Protein AF-A0A817IG39-F1 (afdb_monomer_lite)

pLDDT: mean 84.91, std 11.78, range [56.5, 97.38]

Secondary structure (DSSP, 8-state):
--S-EEEES-HHHHHHHHGGGG-TT-TT---EEEEEEE-TTS-STTPPPSEEE-GGGSTTHHHH-EEEEPTT---EEEEEEE-GGG-EEEEEEE-

Structure (mmCIF, N/CA/C/O backbone):
data_AF-A0A817IG39-F1
#
_entry.id   AF-A0A817IG39-F1
#
loop_
_atom_site.group_PDB
_atom_site.id
_atom_site.type_symbol
_atom_site.label_atom_id
_atom_site.label_alt_id
_atom_site.label_comp_id
_atom_site.label_asym_id
_atom_site.label_entity_id
_atom_site.label_seq_id
_atom_site.pdbx_PDB_ins_code
_atom_site.Cartn_x
_atom_site.Cartn_y
_atom_site.Cartn_z
_atom_site.occupancy
_atom_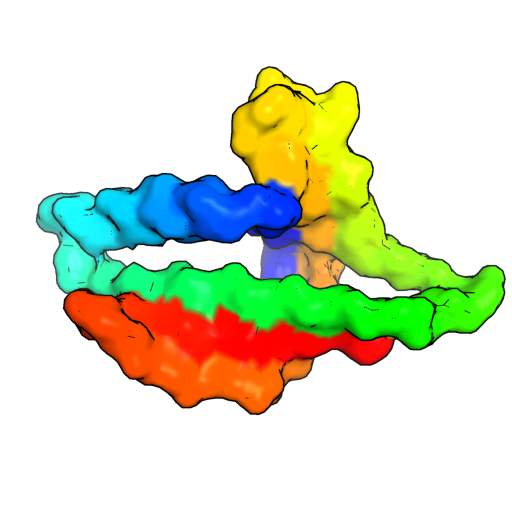site.B_iso_or_equiv
_atom_site.auth_seq_id
_atom_site.auth_comp_id
_atom_site.auth_asym_id
_atom_site.auth_atom_id
_atom_site.pdbx_PDB_model_num
ATOM 1 N N . MET A 1 1 ? 1.726 -13.053 6.397 1.00 58.16 1 MET A N 1
ATOM 2 C CA . MET A 1 1 ? 3.040 -12.386 6.581 1.00 58.16 1 MET A CA 1
ATOM 3 C C . MET A 1 1 ? 3.530 -12.611 8.004 1.00 58.16 1 MET A C 1
ATOM 5 O O . MET A 1 1 ? 2.684 -12.679 8.881 1.00 58.16 1 MET A O 1
ATOM 9 N N . LYS A 1 2 ? 4.848 -12.731 8.238 1.00 79.88 2 LYS A N 1
ATOM 10 C CA . LYS A 1 2 ? 5.447 -12.781 9.595 1.00 79.88 2 LYS A CA 1
ATOM 11 C C . LYS A 1 2 ? 5.812 -11.393 10.151 1.00 79.88 2 LYS A C 1
ATOM 13 O O . LYS A 1 2 ? 6.293 -11.296 11.273 1.00 79.88 2 LYS A O 1
ATOM 18 N N . TYR A 1 3 ? 5.589 -10.351 9.358 1.00 90.62 3 TYR A N 1
ATOM 19 C CA . TYR A 1 3 ? 5.950 -8.967 9.643 1.00 90.62 3 TYR A CA 1
ATOM 20 C C . TYR A 1 3 ? 4.714 -8.077 9.520 1.00 90.62 3 TYR A C 1
ATOM 22 O O . TYR A 1 3 ? 3.719 -8.487 8.911 1.00 90.62 3 TYR A O 1
ATOM 30 N N . PHE A 1 4 ? 4.787 -6.889 10.115 1.00 93.50 4 PHE A N 1
ATOM 31 C CA . PHE A 1 4 ? 3.832 -5.820 9.847 1.00 93.50 4 PHE A CA 1
ATOM 32 C C . PHE A 1 4 ? 3.973 -5.362 8.395 1.00 93.50 4 PHE A C 1
ATOM 34 O O . PHE A 1 4 ? 5.065 -5.424 7.829 1.00 93.50 4 PHE A O 1
ATOM 41 N N . LEU A 1 5 ? 2.872 -4.906 7.806 1.00 94.31 5 LEU A N 1
ATOM 42 C CA . LEU A 1 5 ? 2.884 -4.295 6.483 1.00 94.31 5 LEU A CA 1
ATOM 43 C C . LEU A 1 5 ? 2.711 -2.786 6.659 1.00 94.31 5 LEU A C 1
ATOM 45 O O . LEU A 1 5 ? 1.636 -2.328 7.048 1.00 94.31 5 LEU A O 1
ATOM 49 N N . SER A 1 6 ? 3.790 -2.045 6.416 1.00 94.75 6 SER A N 1
ATOM 50 C CA . SER A 1 6 ? 3.779 -0.583 6.388 1.00 94.75 6 SER A CA 1
ATOM 51 C C . SER A 1 6 ? 3.275 -0.104 5.031 1.00 94.75 6 SER A C 1
ATOM 53 O O . SER A 1 6 ? 3.645 -0.648 3.988 1.00 94.75 6 SER A O 1
ATOM 55 N N . THR A 1 7 ? 2.373 0.868 5.057 1.00 95.38 7 THR A N 1
ATOM 56 C CA . THR A 1 7 ? 1.746 1.466 3.877 1.00 95.38 7 THR A CA 1
ATOM 57 C C . THR A 1 7 ? 1.572 2.961 4.103 1.00 95.38 7 THR A C 1
ATOM 59 O O . THR A 1 7 ? 1.693 3.437 5.228 1.00 95.38 7 THR A O 1
ATOM 62 N N . SER A 1 8 ? 1.264 3.712 3.052 1.00 95.50 8 SER A N 1
ATOM 63 C CA . SER A 1 8 ? 1.074 5.158 3.133 1.00 95.50 8 SER A CA 1
ATOM 64 C C . SER A 1 8 ? -0.303 5.559 2.614 1.00 95.50 8 SER A C 1
ATOM 66 O O . SER A 1 8 ? -0.816 4.963 1.665 1.00 95.50 8 SER A O 1
ATOM 68 N N . LEU A 1 9 ? -0.889 6.598 3.215 1.00 93.94 9 LEU A N 1
ATOM 69 C CA . LEU A 1 9 ? -2.024 7.319 2.627 1.00 93.94 9 LEU A CA 1
ATOM 70 C C . LEU A 1 9 ? -1.603 8.237 1.470 1.00 93.94 9 LEU A C 1
ATOM 72 O O . LEU A 1 9 ? -2.459 8.727 0.733 1.00 93.94 9 LEU A O 1
ATOM 76 N N . ASP A 1 10 ? -0.306 8.501 1.330 1.00 93.38 10 ASP A N 1
ATOM 77 C CA . ASP A 1 10 ? 0.265 9.300 0.261 1.00 93.38 10 ASP A CA 1
ATOM 78 C C . ASP A 1 10 ? 0.719 8.405 -0.896 1.00 93.38 10 ASP A C 1
ATOM 80 O O . ASP A 1 10 ? 1.626 7.579 -0.771 1.00 93.38 10 ASP A O 1
ATOM 84 N N . ARG A 1 11 ? 0.081 8.572 -2.055 1.00 91.31 11 ARG A N 1
ATOM 85 C CA . ARG A 1 11 ? 0.391 7.781 -3.250 1.00 91.31 11 ARG A CA 1
ATOM 86 C C . ARG A 1 11 ? 1.831 8.004 -3.719 1.00 91.31 11 ARG A C 1
ATOM 88 O O . ARG A 1 11 ? 2.452 7.060 -4.204 1.00 91.31 11 ARG A O 1
ATOM 95 N N . GLU A 1 12 ? 2.359 9.215 -3.556 1.00 91.88 12 GLU A N 1
ATOM 96 C CA . GLU A 1 12 ? 3.717 9.560 -3.990 1.00 91.88 12 GLU A CA 1
ATOM 97 C C . GLU A 1 12 ? 4.776 8.768 -3.216 1.00 91.88 12 GLU A C 1
ATOM 99 O O . GLU A 1 12 ? 5.793 8.378 -3.787 1.00 91.88 12 GLU A O 1
ATOM 104 N N . MET A 1 13 ? 4.502 8.414 -1.955 1.00 92.62 13 MET A N 1
ATOM 105 C CA . MET A 1 13 ? 5.397 7.559 -1.172 1.00 92.62 13 MET A CA 1
ATOM 106 C C . MET A 1 13 ? 5.498 6.144 -1.746 1.00 92.62 13 MET A C 1
ATOM 108 O O . MET A 1 13 ? 6.574 5.552 -1.738 1.00 92.62 13 MET A O 1
ATOM 112 N N . GLY A 1 14 ? 4.409 5.614 -2.311 1.00 91.12 14 GLY A N 1
ATOM 113 C CA . GLY A 1 14 ? 4.437 4.328 -3.011 1.00 91.12 14 GLY A CA 1
ATOM 114 C C . GLY A 1 14 ? 5.395 4.339 -4.206 1.00 91.12 14 GLY A C 1
ATOM 115 O O . GLY A 1 14 ? 6.155 3.393 -4.390 1.00 91.12 14 GLY A O 1
ATOM 116 N N . PHE A 1 15 ? 5.411 5.426 -4.981 1.00 90.06 15 PHE A N 1
ATOM 117 C CA . PHE A 1 15 ? 6.347 5.590 -6.097 1.00 90.06 15 PHE A CA 1
ATOM 118 C C . PHE A 1 15 ? 7.780 5.863 -5.635 1.00 90.06 15 PHE A C 1
ATOM 120 O O . PHE A 1 15 ? 8.717 5.340 -6.234 1.00 90.06 15 PHE A O 1
ATOM 127 N N . TYR A 1 16 ? 7.958 6.623 -4.552 1.00 89.62 16 TYR A N 1
ATOM 128 C CA . TYR A 1 16 ? 9.272 6.867 -3.959 1.00 89.62 16 TYR A CA 1
ATOM 129 C C . TYR A 1 16 ? 9.982 5.553 -3.600 1.00 89.62 16 TYR A C 1
ATOM 131 O O . TYR A 1 16 ? 11.129 5.347 -3.992 1.00 89.62 16 TYR A O 1
ATOM 139 N N . TYR A 1 17 ? 9.284 4.629 -2.928 1.00 88.56 17 TYR A N 1
ATOM 140 C CA . TYR A 1 17 ? 9.846 3.318 -2.585 1.00 88.56 17 TYR A CA 1
ATOM 141 C C . TYR A 1 17 ? 9.904 2.338 -3.762 1.00 88.56 17 TYR A C 1
ATOM 143 O O . TYR A 1 17 ? 10.696 1.397 -3.728 1.00 88.56 17 TYR A O 1
ATOM 151 N N . LEU A 1 18 ? 9.118 2.557 -4.820 1.00 87.06 18 LEU A N 1
ATOM 152 C CA . LEU A 1 18 ? 9.207 1.771 -6.053 1.00 87.06 18 LEU A CA 1
ATOM 153 C C . LEU A 1 18 ? 10.533 2.017 -6.792 1.00 87.06 18 LEU A C 1
ATOM 155 O O . LEU A 1 18 ? 11.115 1.076 -7.331 1.00 87.06 18 LEU A O 1
ATOM 159 N N . GLY A 1 19 ? 11.040 3.256 -6.764 1.00 73.75 19 GLY A N 1
ATOM 160 C CA . GLY A 1 19 ? 12.286 3.665 -7.427 1.00 73.75 19 GLY A CA 1
ATOM 161 C C . GLY A 1 19 ? 13.560 2.962 -6.934 1.00 73.75 19 GLY A C 1
ATOM 162 O O . GLY A 1 19 ? 14.617 3.133 -7.530 1.00 73.75 19 GLY A O 1
ATOM 163 N N . GLY A 1 20 ? 13.483 2.149 -5.874 1.00 65.44 20 GLY A N 1
ATOM 164 C CA . GLY A 1 20 ? 14.588 1.300 -5.417 1.00 65.44 20 GLY A CA 1
ATOM 165 C C . GLY A 1 20 ? 14.806 0.025 -6.244 1.00 65.44 20 GLY A C 1
ATOM 166 O O . GLY A 1 20 ? 15.771 -0.689 -5.996 1.00 65.44 20 GLY A O 1
ATOM 167 N N . CYS A 1 21 ? 13.934 -0.284 -7.212 1.00 62.56 21 CYS A N 1
ATOM 168 C CA . CYS A 1 21 ? 14.020 -1.514 -8.014 1.00 62.56 21 CYS A CA 1
ATOM 169 C C . CYS A 1 21 ? 15.140 -1.508 -9.073 1.00 62.56 21 CYS A C 1
ATOM 171 O O . CYS A 1 21 ? 15.427 -2.559 -9.640 1.00 62.56 21 CYS A O 1
ATOM 173 N N . ASP A 1 22 ? 15.795 -0.368 -9.305 1.00 65.94 22 ASP A N 1
ATOM 174 C CA . ASP A 1 22 ? 16.966 -0.251 -10.187 1.00 65.94 22 ASP A CA 1
ATOM 175 C C . ASP A 1 22 ? 18.286 -0.636 -9.486 1.00 65.94 22 ASP A C 1
ATOM 177 O O . ASP A 1 22 ? 19.371 -0.306 -9.974 1.00 65.94 22 ASP A O 1
ATOM 181 N N . ASP A 1 23 ? 18.226 -1.316 -8.332 1.00 68.50 23 ASP A N 1
ATOM 182 C CA . ASP A 1 23 ? 19.420 -1.767 -7.618 1.00 68.50 23 ASP A CA 1
ATOM 183 C C . ASP A 1 23 ? 20.235 -2.740 -8.500 1.00 68.50 23 ASP A C 1
ATOM 185 O O . ASP A 1 23 ? 19.785 -3.859 -8.784 1.00 68.50 23 ASP A O 1
ATOM 189 N N . PRO A 1 24 ? 21.461 -2.366 -8.925 1.00 67.56 24 PRO A N 1
ATOM 190 C CA . PRO A 1 24 ? 22.296 -3.210 -9.776 1.00 67.56 24 PRO A CA 1
ATOM 191 C C . PRO A 1 24 ? 22.713 -4.526 -9.098 1.00 67.56 24 PRO A C 1
ATOM 193 O O . PRO A 1 24 ? 23.228 -5.422 -9.772 1.00 67.56 24 PRO A O 1
ATOM 196 N N . HIS A 1 25 ? 22.513 -4.658 -7.785 1.00 70.38 25 HIS A N 1
ATOM 197 C CA . HIS A 1 25 ? 22.776 -5.875 -7.027 1.00 70.38 25 HIS A CA 1
ATOM 198 C C . HIS A 1 25 ? 21.612 -6.874 -7.047 1.00 70.38 25 HIS A C 1
ATOM 200 O O . HIS A 1 25 ? 21.852 -8.061 -6.814 1.00 70.38 25 HIS A O 1
ATOM 206 N N . GLU A 1 26 ? 20.391 -6.450 -7.394 1.00 70.69 26 GLU A N 1
ATOM 207 C CA . GLU A 1 26 ? 19.210 -7.321 -7.449 1.00 70.69 26 GLU A CA 1
ATOM 208 C C . GLU A 1 26 ? 18.430 -7.208 -8.778 1.00 70.69 26 GLU A C 1
ATOM 210 O O . GLU A 1 26 ? 17.227 -6.943 -8.792 1.00 70.69 26 GLU A O 1
ATOM 215 N N . PRO A 1 27 ? 19.065 -7.511 -9.929 1.00 68.00 27 PRO A N 1
ATOM 216 C CA . PRO A 1 27 ? 18.469 -7.334 -11.260 1.00 68.00 27 PRO A CA 1
ATOM 217 C C . PRO A 1 27 ? 17.258 -8.242 -11.549 1.00 68.00 27 PRO A C 1
ATOM 219 O O . PRO A 1 27 ? 16.648 -8.147 -12.612 1.00 68.00 27 PRO A O 1
ATOM 222 N N . SER A 1 28 ? 16.932 -9.171 -10.646 1.00 77.62 28 SER A N 1
ATOM 223 C CA . SER A 1 28 ? 15.756 -10.041 -10.747 1.00 77.62 28 SER A CA 1
ATOM 224 C C . SER A 1 28 ? 14.506 -9.470 -10.080 1.00 77.62 28 SER A C 1
ATOM 226 O O . SER A 1 28 ? 13.448 -10.097 -10.171 1.00 77.62 28 SER A O 1
ATOM 228 N N . LEU A 1 29 ? 14.613 -8.344 -9.368 1.00 81.31 29 LEU A N 1
ATOM 229 C CA . LEU A 1 29 ? 13.451 -7.720 -8.752 1.00 81.31 29 LEU A CA 1
ATOM 230 C C . LEU A 1 29 ? 12.522 -7.146 -9.815 1.00 81.31 29 LEU A C 1
ATOM 232 O O . LEU A 1 29 ? 12.939 -6.624 -10.846 1.00 81.31 29 LEU A O 1
ATOM 236 N N . ILE A 1 30 ? 11.228 -7.276 -9.548 1.00 86.00 30 ILE A N 1
ATOM 237 C CA . ILE A 1 30 ? 10.173 -6.763 -10.407 1.00 86.00 30 ILE A CA 1
ATOM 238 C C . ILE A 1 30 ? 9.490 -5.631 -9.638 1.00 86.00 30 ILE A C 1
ATOM 240 O O . ILE A 1 30 ? 9.050 -5.873 -8.512 1.00 86.00 30 ILE A O 1
ATOM 244 N N . PRO A 1 31 ? 9.359 -4.429 -10.222 1.00 89.62 31 PRO A N 1
ATOM 245 C CA . PRO A 1 31 ? 8.660 -3.333 -9.570 1.00 89.62 31 PRO A CA 1
ATOM 246 C C . PRO A 1 31 ? 7.173 -3.666 -9.416 1.00 89.62 31 PRO A C 1
ATOM 248 O O . PRO A 1 31 ? 6.484 -3.986 -10.390 1.00 89.62 31 PRO A O 1
ATOM 251 N N . VAL A 1 32 ? 6.674 -3.592 -8.179 1.00 92.69 32 VAL A N 1
ATOM 252 C CA . VAL A 1 32 ? 5.264 -3.819 -7.841 1.00 92.69 32 VAL A CA 1
ATOM 253 C C . VAL A 1 32 ? 4.741 -2.652 -7.014 1.00 92.69 32 VAL A C 1
ATOM 255 O O . VAL A 1 32 ? 5.222 -2.396 -5.914 1.00 92.69 32 VAL A O 1
ATOM 258 N N . LEU A 1 33 ? 3.705 -1.987 -7.519 1.00 94.38 33 LEU A N 1
ATOM 259 C CA . LEU A 1 33 ? 2.930 -0.999 -6.785 1.00 94.38 33 LEU A CA 1
ATOM 260 C C . LEU A 1 33 ? 1.629 -1.632 -6.286 1.00 94.38 33 LEU A C 1
ATOM 262 O O . LEU A 1 33 ? 0.824 -2.135 -7.074 1.00 94.38 33 LEU A O 1
ATOM 266 N N . ILE A 1 34 ? 1.415 -1.581 -4.974 1.00 95.94 34 ILE A N 1
ATOM 267 C CA . ILE A 1 34 ? 0.227 -2.133 -4.323 1.00 95.94 34 ILE A CA 1
ATOM 268 C C . ILE A 1 34 ? -0.688 -0.986 -3.895 1.00 95.94 34 ILE A C 1
ATOM 270 O O . ILE A 1 34 ? -0.272 -0.089 -3.167 1.00 95.94 34 ILE A O 1
ATOM 274 N N . GLU A 1 35 ? -1.944 -1.030 -4.327 1.00 95.75 35 G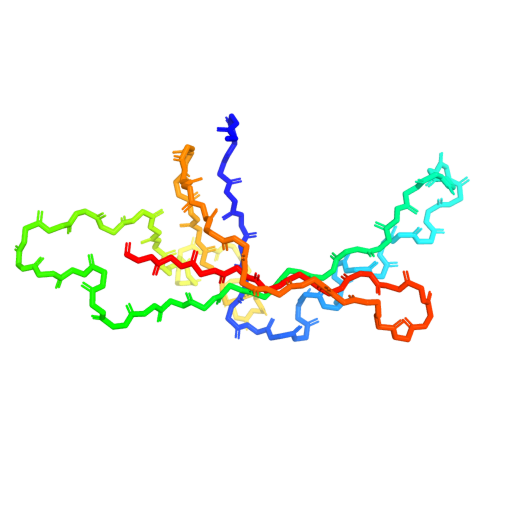LU A N 1
ATOM 275 C CA . GLU A 1 35 ? -2.993 -0.097 -3.920 1.00 95.75 35 GLU A CA 1
ATOM 276 C C . GLU A 1 35 ? -4.028 -0.846 -3.072 1.00 95.75 35 GLU A C 1
ATOM 278 O O . GLU A 1 35 ? -4.668 -1.771 -3.565 1.00 95.75 35 GLU A O 1
ATOM 283 N N . ILE A 1 36 ? -4.197 -0.465 -1.802 1.00 94.94 36 ILE A N 1
ATOM 284 C CA . ILE A 1 36 ? -5.126 -1.133 -0.875 1.00 94.94 36 ILE A CA 1
ATOM 285 C C . ILE A 1 36 ? -6.367 -0.265 -0.682 1.00 94.94 36 ILE A C 1
ATOM 287 O O . ILE A 1 36 ? -6.272 0.887 -0.260 1.00 94.94 36 ILE A O 1
ATOM 291 N N . HIS A 1 37 ? -7.540 -0.814 -0.979 1.00 91.25 37 HIS A N 1
ATOM 292 C CA . HIS A 1 37 ? -8.827 -0.151 -0.807 1.00 91.25 37 HIS A CA 1
ATOM 293 C C . HIS A 1 37 ? -9.491 -0.652 0.475 1.00 91.25 37 HIS A C 1
ATOM 295 O O . HIS A 1 37 ? -9.765 -1.837 0.641 1.00 91.25 37 HIS A O 1
ATOM 301 N N . LEU A 1 38 ? -9.735 0.275 1.403 1.00 85.75 38 LEU A N 1
ATOM 302 C CA . LEU A 1 38 ? -10.402 0.001 2.674 1.00 85.75 38 LEU A CA 1
ATOM 303 C C . LEU A 1 38 ? -11.906 0.264 2.525 1.00 85.75 38 LEU A C 1
ATOM 305 O O . LEU A 1 38 ? -12.323 1.421 2.409 1.00 85.75 38 LEU A O 1
ATOM 309 N N . GLU A 1 39 ? -12.742 -0.773 2.551 1.00 74.75 39 GLU A N 1
ATOM 310 C CA . GLU A 1 39 ? -14.190 -0.577 2.533 1.00 74.75 39 GLU A CA 1
ATOM 311 C C . GLU A 1 39 ? -14.727 -0.031 3.869 1.00 74.75 39 GLU A C 1
ATOM 313 O O . GLU A 1 39 ? -14.309 -0.405 4.963 1.00 74.75 39 GLU A O 1
ATOM 318 N N . LYS A 1 40 ? -15.742 0.843 3.824 1.00 60.25 40 LYS A N 1
ATOM 319 C CA . LYS A 1 40 ? -16.355 1.411 5.047 1.00 60.25 40 LYS A CA 1
ATOM 320 C C . LYS A 1 40 ? -17.051 0.366 5.933 1.00 60.25 40 LYS A C 1
ATOM 322 O O . LYS A 1 40 ? -17.391 0.682 7.072 1.00 60.25 40 LYS A O 1
ATOM 327 N N . LYS A 1 41 ? -17.300 -0.843 5.420 1.00 61.69 41 LYS A N 1
ATOM 328 C CA . LYS A 1 41 ? -18.058 -1.897 6.110 1.00 61.69 41 LYS A CA 1
ATOM 329 C C . LYS A 1 41 ? -17.215 -2.808 7.003 1.00 61.69 41 LYS A C 1
ATOM 331 O O . LYS A 1 41 ? -17.820 -3.548 7.775 1.00 61.69 41 LYS A O 1
ATOM 336 N N . ILE A 1 42 ? -15.883 -2.678 6.985 1.00 60.19 42 ILE A N 1
ATOM 337 C CA . ILE A 1 42 ? -14.948 -3.551 7.725 1.00 60.19 42 ILE A CA 1
ATOM 338 C C . ILE A 1 42 ? -15.288 -3.645 9.224 1.00 60.19 42 ILE A C 1
ATOM 340 O O . ILE A 1 42 ? -14.958 -4.623 9.890 1.00 60.19 42 ILE A O 1
ATOM 344 N N . CYS A 1 43 ? -15.983 -2.654 9.799 1.00 56.50 43 CYS A N 1
ATOM 345 C CA . CYS A 1 43 ? -16.421 -2.709 11.191 1.00 56.50 43 CYS A CA 1
ATOM 346 C C . CYS A 1 43 ? -17.900 -2.359 11.380 1.00 56.50 43 CYS A C 1
ATOM 348 O O . CYS A 1 43 ? -18.258 -1.202 11.598 1.00 56.50 43 CYS A O 1
ATOM 350 N N . SER A 1 44 ? -18.752 -3.389 11.436 1.00 58.03 44 SER A N 1
ATOM 351 C CA . SER A 1 44 ? -19.881 -3.349 12.375 1.00 58.03 44 SER A CA 1
ATOM 352 C C . SER A 1 44 ? -19.327 -3.354 13.810 1.00 58.03 44 SER A C 1
ATOM 354 O O . SER A 1 44 ? -18.164 -3.696 14.024 1.00 58.03 44 SER A O 1
ATOM 356 N N . SER A 1 45 ? -20.118 -2.922 14.792 1.00 57.62 45 SER A N 1
ATOM 357 C CA . SER A 1 45 ? -19.716 -2.475 16.142 1.00 57.62 45 SER A CA 1
ATOM 358 C C . SER A 1 45 ? -18.832 -3.404 17.006 1.00 57.62 45 SER A C 1
ATOM 360 O O . SER A 1 45 ? -18.481 -3.003 18.109 1.00 57.62 45 SER A O 1
ATOM 362 N N . ASN A 1 46 ? -18.434 -4.589 16.524 1.00 57.44 46 ASN A N 1
ATOM 363 C CA . ASN A 1 46 ? -17.599 -5.575 17.221 1.00 57.44 46 ASN A CA 1
ATOM 364 C C . ASN A 1 46 ? -16.364 -6.071 16.425 1.00 57.44 46 ASN A C 1
ATOM 366 O O . ASN A 1 46 ? -15.762 -7.069 16.820 1.00 57.44 46 ASN A O 1
ATOM 370 N N . CYS A 1 47 ? -15.976 -5.441 15.310 1.00 66.69 47 CYS A N 1
ATOM 371 C CA . CYS A 1 47 ? -14.810 -5.888 14.530 1.00 66.69 47 CYS A CA 1
ATOM 372 C C . CYS A 1 47 ? -13.500 -5.208 14.972 1.00 66.69 47 CYS A C 1
ATOM 374 O O . CYS A 1 47 ? -13.456 -3.999 15.212 1.00 66.69 47 CYS A O 1
ATOM 376 N N . VAL A 1 48 ? -12.4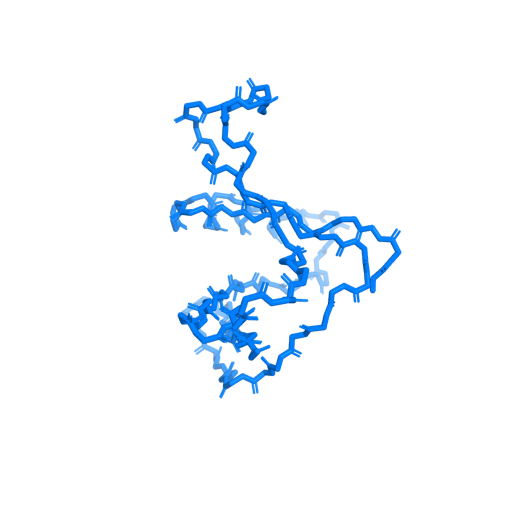20 -5.992 15.049 1.00 70.00 48 VAL A N 1
ATOM 377 C CA . VAL A 1 48 ? -11.054 -5.501 15.273 1.00 70.00 48 VAL A CA 1
ATOM 378 C C . VAL A 1 48 ? -10.484 -5.042 13.934 1.00 70.00 48 VAL A C 1
ATOM 380 O O . VAL A 1 48 ? -10.300 -5.853 13.030 1.00 70.00 48 VAL A O 1
ATOM 383 N N . LYS A 1 49 ? -10.167 -3.749 13.808 1.00 83.81 49 LYS A N 1
ATOM 384 C CA . LYS A 1 49 ? -9.467 -3.227 12.627 1.00 83.81 49 LYS A CA 1
ATOM 385 C C . LYS A 1 49 ? -8.062 -3.835 12.562 1.00 83.81 49 LYS A C 1
ATOM 387 O O . LYS A 1 49 ? -7.311 -3.678 13.525 1.00 83.81 49 LYS A O 1
ATOM 392 N N . PRO A 1 50 ? -7.663 -4.473 11.450 1.00 88.06 50 PRO A N 1
ATOM 393 C CA . PRO A 1 50 ? -6.337 -5.069 11.325 1.00 88.06 50 PRO A CA 1
ATOM 394 C C . PRO A 1 50 ? -5.249 -4.042 10.981 1.00 88.06 50 PRO A C 1
ATOM 396 O O . PRO A 1 50 ? -4.141 -4.423 10.624 1.00 88.06 50 PRO A O 1
ATOM 399 N N . PHE A 1 51 ? -5.544 -2.745 11.077 1.00 91.56 51 PHE A N 1
ATOM 400 C CA . PHE A 1 51 ? -4.616 -1.663 10.775 1.00 91.56 51 PHE A CA 1
ATOM 401 C C . PHE A 1 51 ? -4.849 -0.453 11.673 1.00 91.56 51 PHE A C 1
ATOM 403 O O . PHE A 1 51 ? -5.948 -0.244 12.196 1.00 91.56 51 PHE A O 1
ATOM 410 N N . ALA A 1 52 ? -3.816 0.372 11.797 1.00 91.19 52 ALA A N 1
ATOM 411 C CA . ALA A 1 52 ? -3.879 1.668 12.449 1.00 91.19 52 ALA A CA 1
ATOM 412 C C . ALA A 1 52 ? -3.201 2.723 11.572 1.00 91.19 52 ALA A C 1
ATOM 414 O O . ALA A 1 52 ? -2.155 2.466 10.981 1.00 91.19 52 ALA A O 1
ATOM 415 N N . ASN A 1 53 ? -3.789 3.918 11.512 1.00 92.06 53 ASN A N 1
ATOM 416 C CA . ASN A 1 53 ? -3.047 5.097 11.085 1.00 92.06 53 ASN A CA 1
ATOM 417 C C . ASN A 1 53 ? -2.113 5.473 12.239 1.00 92.06 53 ASN A C 1
ATOM 419 O O . ASN A 1 53 ? -2.602 5.779 13.327 1.00 92.06 53 ASN A O 1
ATOM 423 N N . ILE A 1 54 ? -0.806 5.403 11.993 1.00 94.00 54 ILE A N 1
ATOM 424 C CA . ILE A 1 54 ? 0.229 5.699 12.987 1.00 94.00 54 ILE A CA 1
ATOM 425 C C . ILE A 1 54 ? 1.018 6.961 12.639 1.00 94.00 54 ILE A C 1
ATOM 427 O O . ILE A 1 54 ? 2.102 7.171 13.172 1.00 94.00 54 ILE A O 1
ATOM 431 N N . THR A 1 55 ? 0.478 7.801 11.751 1.00 92.81 55 THR A N 1
ATOM 432 C CA . THR A 1 55 ? 1.117 9.038 11.281 1.00 92.81 55 THR A CA 1
ATOM 433 C C . THR A 1 55 ? 1.670 9.850 12.451 1.00 92.81 55 THR A C 1
ATOM 435 O O . THR A 1 55 ? 2.851 10.152 12.471 1.00 92.81 55 THR A O 1
ATOM 438 N N . GLU A 1 56 ? 0.865 10.122 13.479 1.00 91.88 56 GLU A N 1
ATOM 439 C CA . GLU A 1 56 ? 1.276 10.951 14.625 1.00 91.88 56 GLU A CA 1
ATOM 440 C C . GLU A 1 56 ? 2.307 10.277 15.549 1.00 91.88 56 GLU A C 1
ATOM 442 O O . GLU A 1 56 ? 2.928 10.941 16.377 1.00 91.88 56 GLU A O 1
ATOM 447 N N . GLN A 1 57 ? 2.471 8.957 15.447 1.00 91.06 57 GLN A N 1
ATOM 448 C CA . GLN A 1 57 ? 3.391 8.164 16.263 1.00 91.06 57 GLN A CA 1
ATOM 449 C C . GLN A 1 57 ? 4.661 7.768 15.499 1.00 91.06 57 GLN A C 1
ATOM 451 O O . GLN A 1 57 ? 5.621 7.303 16.118 1.00 91.06 57 GLN A O 1
ATOM 456 N N . SER A 1 58 ? 4.670 7.926 14.175 1.00 87.25 58 SER A N 1
ATOM 457 C CA . SER A 1 58 ? 5.799 7.575 13.323 1.00 87.25 58 SER A CA 1
ATOM 458 C C . SER A 1 58 ? 6.902 8.628 13.423 1.00 87.25 58 SER A C 1
ATOM 460 O O . SER A 1 58 ? 6.650 9.826 13.554 1.00 87.25 58 SER A O 1
ATOM 462 N N . TYR A 1 59 ? 8.157 8.185 13.330 1.00 85.00 59 TYR A N 1
ATOM 463 C CA . TYR A 1 59 ? 9.320 9.078 13.308 1.00 85.00 59 TYR A CA 1
ATOM 464 C C . TYR A 1 59 ? 9.288 10.031 12.097 1.00 85.00 59 TYR A C 1
ATOM 466 O O . TYR A 1 59 ? 9.821 11.137 12.162 1.00 85.00 59 TYR A O 1
ATOM 474 N N . PHE A 1 60 ? 8.611 9.623 11.018 1.00 85.50 60 PHE A N 1
ATOM 475 C CA . PHE A 1 60 ? 8.458 10.372 9.768 1.00 85.50 60 PHE A CA 1
ATOM 476 C C . PHE A 1 60 ? 7.029 10.903 9.571 1.00 85.50 60 PHE A C 1
ATOM 478 O O . PHE A 1 60 ? 6.541 10.981 8.442 1.00 85.50 60 PHE A O 1
ATOM 485 N N . ALA A 1 61 ? 6.365 11.275 10.672 1.00 79.38 61 ALA A N 1
ATOM 486 C CA . ALA A 1 61 ? 4.958 11.677 10.730 1.00 79.38 61 ALA A CA 1
ATOM 487 C C . ALA A 1 61 ? 4.489 12.579 9.573 1.00 79.38 61 ALA A C 1
ATOM 489 O O . ALA A 1 61 ? 3.493 12.291 8.918 1.00 79.38 61 ALA A O 1
ATOM 490 N N . GLU A 1 62 ? 5.227 13.646 9.272 1.00 79.50 62 GLU A N 1
ATOM 491 C CA . GLU A 1 62 ? 4.825 14.634 8.259 1.00 79.50 62 GLU A CA 1
ATOM 492 C C . GLU A 1 62 ? 5.037 14.165 6.808 1.00 79.50 62 GLU A C 1
ATOM 494 O O . GLU A 1 62 ? 4.439 14.719 5.886 1.00 79.50 62 GLU A O 1
ATOM 499 N N . ALA A 1 63 ? 5.890 13.160 6.590 1.00 84.62 63 ALA A N 1
ATOM 500 C CA . ALA A 1 63 ? 6.312 12.735 5.258 1.00 84.62 63 ALA A CA 1
ATOM 501 C C . ALA A 1 63 ? 5.575 11.479 4.780 1.00 84.62 63 ALA A C 1
ATOM 503 O O . ALA A 1 63 ? 5.102 11.435 3.648 1.00 84.62 63 ALA A O 1
ATOM 504 N N . GLU A 1 64 ? 5.449 10.464 5.638 1.00 90.00 64 GLU A N 1
ATOM 505 C CA . GLU A 1 64 ? 5.037 9.130 5.188 1.00 90.00 64 GLU A CA 1
ATOM 506 C C . GLU A 1 64 ? 3.542 8.860 5.340 1.00 90.00 64 GLU A C 1
ATOM 508 O O . GLU A 1 64 ? 3.026 7.982 4.654 1.00 90.00 64 GLU A O 1
ATOM 513 N N . LYS A 1 65 ? 2.824 9.589 6.208 1.00 92.94 65 LYS A N 1
ATOM 514 C CA . LYS A 1 65 ? 1.386 9.370 6.489 1.00 92.94 65 LYS A CA 1
ATOM 515 C C . LYS A 1 65 ? 1.039 7.884 6.661 1.00 92.94 65 LYS A C 1
ATOM 517 O O . LYS A 1 65 ? 0.163 7.341 5.976 1.00 92.94 65 LYS A O 1
ATOM 522 N N . GLU A 1 66 ? 1.806 7.224 7.522 1.00 94.75 66 GLU A N 1
ATOM 523 C CA . GLU A 1 66 ? 1.883 5.770 7.595 1.00 94.75 66 GLU A CA 1
ATOM 524 C C . GLU A 1 66 ? 0.597 5.124 8.145 1.00 94.75 66 GLU A C 1
ATOM 526 O O . GLU A 1 66 ? 0.033 5.526 9.170 1.00 94.75 66 GLU A O 1
ATOM 531 N N . VAL A 1 67 ? 0.169 4.055 7.476 1.00 94.12 67 VAL A N 1
ATOM 532 C CA . VAL A 1 67 ? -0.838 3.101 7.940 1.00 94.12 67 VAL A CA 1
ATOM 533 C C . VAL A 1 67 ? -0.174 1.739 8.084 1.00 94.12 67 VAL A C 1
ATOM 535 O O . VAL A 1 67 ? 0.316 1.160 7.113 1.00 94.12 67 VAL A O 1
ATOM 538 N N . LEU A 1 68 ? -0.186 1.210 9.303 1.00 95.00 68 LEU A N 1
ATOM 539 C CA . LEU A 1 68 ? 0.455 -0.052 9.640 1.00 95.00 68 LEU A CA 1
ATOM 540 C C . LEU A 1 68 ? -0.591 -1.151 9.804 1.00 95.00 68 LEU A C 1
ATOM 542 O O . LEU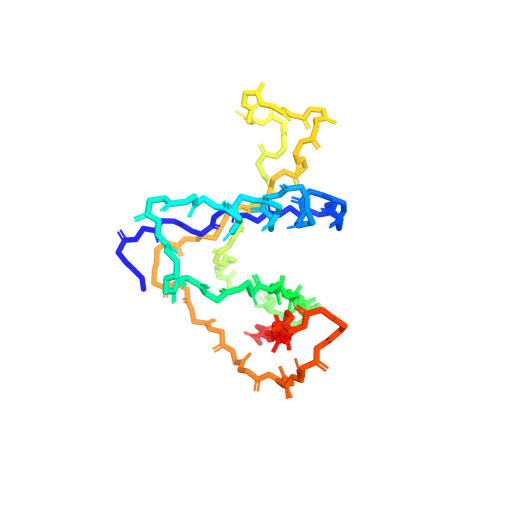 A 1 68 ? -1.475 -1.061 10.660 1.00 95.00 68 LEU A O 1
ATOM 546 N N . PHE A 1 69 ? -0.467 -2.210 9.012 1.00 94.06 69 PHE A N 1
ATOM 547 C CA . PHE A 1 69 ? -1.290 -3.409 9.123 1.00 94.06 69 PHE A CA 1
ATOM 548 C C . PHE A 1 69 ? -0.628 -4.441 10.029 1.00 94.06 69 PHE A C 1
ATOM 550 O O . PHE A 1 69 ? 0.577 -4.700 9.942 1.00 94.06 69 PHE A O 1
ATOM 557 N N . MET A 1 70 ? -1.438 -5.077 10.873 1.00 92.38 70 MET A N 1
ATOM 558 C CA . MET A 1 70 ? -1.007 -6.143 11.763 1.00 92.38 70 MET A CA 1
ATOM 559 C C . MET A 1 70 ? -0.487 -7.353 10.987 1.00 92.38 70 MET A C 1
ATOM 561 O O . MET A 1 70 ? -0.902 -7.654 9.861 1.00 92.38 70 MET A O 1
ATOM 565 N N . VAL A 1 71 ? 0.398 -8.094 11.650 1.00 92.38 71 VAL A N 1
ATOM 566 C CA . VAL A 1 71 ? 0.858 -9.402 11.188 1.00 92.38 71 VAL A CA 1
ATOM 567 C C . VAL A 1 71 ? -0.351 -10.294 10.899 1.00 92.38 71 VAL A C 1
ATOM 569 O O . VAL A 1 71 ? -1.334 -10.289 11.637 1.00 92.38 71 VAL A O 1
ATOM 572 N N . SER A 1 72 ? -0.258 -11.085 9.831 1.00 89.06 72 SER A N 1
ATOM 573 C CA . SER A 1 72 ? -1.327 -11.994 9.391 1.00 89.06 72 SER A CA 1
ATOM 574 C C . SER A 1 72 ? -2.624 -11.312 8.932 1.00 89.06 72 SER A C 1
ATOM 576 O O . SER A 1 72 ? -3.662 -11.968 8.900 1.00 89.06 72 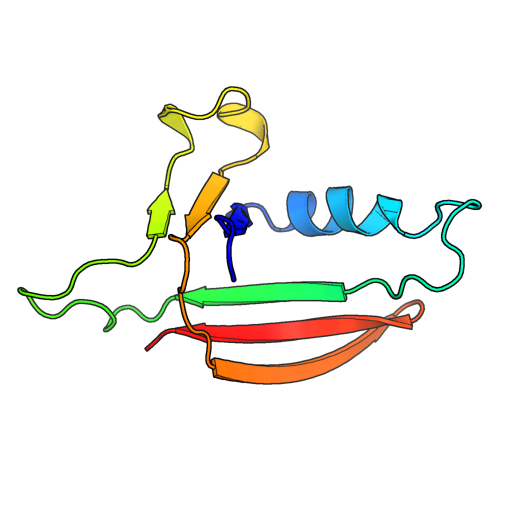SER A O 1
ATOM 578 N N . THR A 1 73 ? -2.575 -10.040 8.519 1.00 88.81 73 THR A N 1
ATOM 579 C CA . THR A 1 73 ? -3.672 -9.444 7.739 1.00 88.81 73 THR A CA 1
A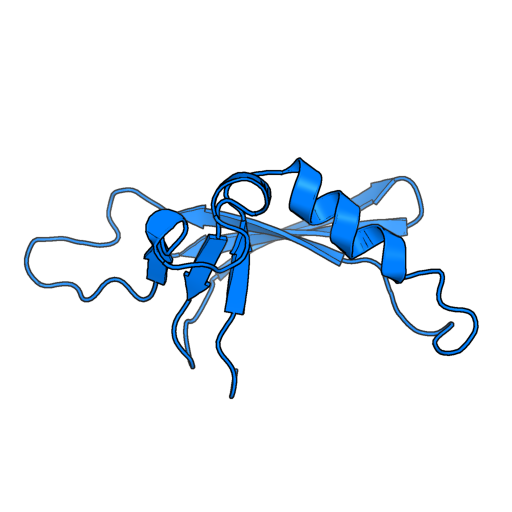TOM 580 C C . THR A 1 73 ? -3.813 -10.162 6.393 1.00 88.81 73 THR A C 1
ATOM 582 O O . THR A 1 73 ? -2.810 -10.447 5.730 1.00 88.81 73 THR A O 1
ATOM 585 N N . TYR A 1 74 ? -5.054 -10.457 6.003 1.00 88.12 74 TYR A N 1
ATOM 586 C CA . TYR A 1 74 ? -5.404 -11.038 4.708 1.00 88.12 74 TYR A CA 1
ATOM 587 C C . TYR A 1 74 ? -6.009 -9.970 3.803 1.00 88.12 74 TYR A C 1
ATOM 589 O O . TYR A 1 74 ? -6.754 -9.111 4.268 1.00 88.12 74 TYR A O 1
ATOM 597 N N . PHE A 1 75 ? -5.692 -10.058 2.516 1.00 91.06 75 PHE A N 1
ATOM 598 C CA . PHE A 1 75 ? -6.180 -9.156 1.482 1.00 91.06 75 PHE A CA 1
ATOM 599 C C . PHE A 1 75 ? -6.737 -9.980 0.327 1.00 91.06 75 PHE A C 1
ATOM 601 O O . PHE A 1 75 ? -6.164 -11.015 -0.028 1.00 91.06 75 PHE A O 1
ATOM 608 N N . GLN A 1 76 ? -7.828 -9.512 -0.264 1.00 92.25 76 GLN A N 1
ATOM 609 C CA . GLN A 1 76 ? -8.337 -10.035 -1.521 1.00 92.25 76 GLN A CA 1
ATOM 610 C C . GLN A 1 76 ? -7.657 -9.308 -2.677 1.00 92.25 76 GLN A C 1
ATOM 612 O O . GLN A 1 76 ? -7.440 -8.104 -2.610 1.00 92.25 76 GLN A O 1
ATOM 617 N N . VAL A 1 77 ? -7.288 -10.035 -3.731 1.00 95.62 77 VAL A N 1
ATOM 618 C CA . VAL A 1 77 ? -6.778 -9.417 -4.959 1.00 95.62 77 VAL A CA 1
ATOM 619 C C . VAL A 1 77 ? -7.966 -9.048 -5.833 1.00 95.62 77 VAL A C 1
ATOM 621 O O . VAL A 1 77 ? -8.687 -9.936 -6.289 1.00 95.62 77 VAL A O 1
ATOM 624 N N . ASP A 1 78 ? -8.139 -7.754 -6.079 1.00 95.38 78 ASP A N 1
ATOM 625 C CA . ASP A 1 78 ? -9.257 -7.230 -6.866 1.00 95.38 78 ASP A CA 1
ATOM 626 C C . ASP A 1 78 ? -8.882 -7.041 -8.337 1.00 95.38 78 ASP A C 1
ATOM 628 O O . ASP A 1 78 ? -9.689 -7.298 -9.228 1.00 95.38 78 ASP A O 1
ATOM 632 N N . ASP A 1 79 ? -7.658 -6.577 -8.600 1.00 97.12 79 ASP A N 1
ATOM 633 C CA . ASP A 1 79 ? -7.152 -6.312 -9.948 1.00 97.12 79 ASP A CA 1
ATOM 634 C C . ASP A 1 79 ? -5.637 -6.524 -10.011 1.00 97.12 79 ASP A C 1
ATOM 636 O O . ASP A 1 79 ? -4.905 -6.204 -9.070 1.00 97.12 79 ASP A O 1
ATOM 640 N N . VAL A 1 80 ? -5.163 -7.038 -11.144 1.00 97.38 80 VAL A N 1
ATOM 641 C CA . VAL A 1 80 ? -3.736 -7.178 -11.448 1.00 97.38 80 VAL A CA 1
ATOM 642 C C . VAL A 1 80 ? -3.520 -6.736 -12.880 1.00 97.38 80 VAL A C 1
ATOM 644 O O . VAL A 1 80 ? -4.011 -7.360 -13.821 1.00 97.38 80 VAL A O 1
ATOM 647 N N . ARG A 1 81 ? -2.729 -5.682 -13.057 1.00 96.81 81 ARG A N 1
ATOM 648 C CA . ARG A 1 81 ? -2.426 -5.143 -14.380 1.00 96.81 81 ARG A CA 1
ATOM 649 C C . ARG A 1 81 ? -0.977 -4.716 -14.485 1.00 96.81 81 ARG A C 1
ATOM 651 O O . ARG A 1 81 ? -0.350 -4.314 -13.508 1.00 96.81 81 ARG A O 1
ATOM 658 N N . ARG A 1 82 ? -0.455 -4.779 -15.702 1.00 94.31 82 ARG A N 1
ATOM 659 C CA . ARG A 1 82 ? 0.867 -4.253 -16.019 1.00 94.31 82 ARG A CA 1
ATOM 660 C C . ARG A 1 82 ? 0.728 -2.772 -16.360 1.00 94.31 82 ARG A C 1
ATOM 662 O O . ARG A 1 82 ? -0.047 -2.425 -17.247 1.00 94.31 82 ARG A O 1
ATOM 669 N N . GLY A 1 83 ? 1.409 -1.929 -15.598 1.00 87.25 83 GLY A N 1
ATOM 670 C CA . GLY A 1 83 ? 1.555 -0.504 -15.857 1.00 87.25 83 GLY A CA 1
ATOM 671 C C . GLY A 1 83 ? 2.698 -0.215 -16.823 1.00 87.25 83 GLY A C 1
ATOM 672 O O . GLY A 1 83 ? 3.304 -1.125 -17.405 1.00 87.25 83 GLY A O 1
ATOM 673 N N . ASP A 1 84 ? 2.983 1.073 -16.975 1.00 81.06 84 ASP A N 1
ATOM 674 C CA . ASP A 1 84 ? 4.088 1.553 -17.793 1.00 81.06 84 ASP A CA 1
ATOM 675 C C . ASP A 1 84 ? 5.439 1.106 -17.204 1.00 81.06 84 ASP A C 1
ATOM 677 O O . ASP A 1 84 ? 5.546 0.738 -16.030 1.00 81.06 84 ASP A O 1
ATOM 681 N N . GLU A 1 85 ? 6.463 1.049 -18.059 1.00 80.81 85 GLU A N 1
ATOM 682 C CA . GLU A 1 85 ? 7.845 0.694 -17.677 1.00 80.81 85 GLU A CA 1
ATOM 683 C C . GLU A 1 85 ? 8.002 -0.704 -17.046 1.00 80.81 85 GLU A C 1
ATOM 685 O O . GLU A 1 85 ? 9.033 -1.049 -16.482 1.00 80.81 85 GLU A O 1
ATOM 690 N N . GLY A 1 86 ? 6.994 -1.567 -17.200 1.00 84.06 86 GLY A N 1
ATOM 691 C CA . GLY A 1 86 ? 7.038 -2.941 -16.708 1.00 84.06 86 GLY A CA 1
ATOM 692 C C . GLY A 1 86 ? 6.630 -3.110 -15.245 1.00 84.06 86 GLY A C 1
ATOM 693 O O . GLY A 1 86 ? 6.671 -4.244 -14.767 1.00 84.06 86 GLY A O 1
ATOM 694 N N . THR A 1 87 ? 6.172 -2.045 -14.581 1.00 90.62 87 THR A N 1
ATOM 695 C CA . THR A 1 87 ? 5.647 -2.091 -13.209 1.00 90.62 87 THR A CA 1
ATOM 696 C C . THR A 1 87 ? 4.357 -2.898 -13.139 1.00 90.62 87 THR A C 1
ATOM 698 O O . THR A 1 87 ? 3.454 -2.726 -13.955 1.00 90.62 87 THR A O 1
ATOM 701 N N . TRP A 1 88 ? 4.221 -3.767 -12.141 1.00 94.06 88 TRP A N 1
ATOM 702 C CA . TRP A 1 88 ? 2.943 -4.405 -11.832 1.00 94.06 88 TRP A CA 1
ATOM 703 C C . TRP A 1 88 ? 2.146 -3.557 -10.857 1.00 94.06 88 TRP A C 1
ATOM 705 O O . TRP A 1 88 ? 2.637 -3.181 -9.802 1.00 94.06 88 TRP A O 1
ATOM 715 N N . HIS A 1 89 ? 0.894 -3.287 -11.197 1.00 95.62 89 HIS A N 1
ATOM 716 C CA . HIS A 1 89 ? -0.050 -2.609 -10.326 1.00 95.62 89 HIS A CA 1
ATOM 717 C C . HIS A 1 89 ? -1.048 -3.641 -9.818 1.00 95.62 89 HIS A C 1
ATOM 719 O O . HIS A 1 89 ? -1.773 -4.251 -10.610 1.00 95.62 89 HIS A O 1
ATOM 725 N N . ILE A 1 90 ? -1.076 -3.833 -8.504 1.00 96.88 90 ILE A N 1
ATOM 726 C CA . ILE A 1 90 ? -1.963 -4.785 -7.838 1.00 96.88 90 ILE A CA 1
ATOM 727 C C . ILE A 1 90 ? -2.911 -3.997 -6.948 1.00 96.88 90 ILE A C 1
ATOM 729 O O . ILE A 1 90 ? -2.467 -3.264 -6.063 1.00 96.88 90 ILE A O 1
ATOM 733 N N . ARG A 1 91 ? -4.216 -4.157 -7.171 1.00 96.31 91 ARG A N 1
ATOM 734 C CA . ARG A 1 91 ? -5.236 -3.627 -6.269 1.00 96.31 91 ARG A CA 1
ATOM 735 C C . ARG A 1 91 ? -5.675 -4.709 -5.301 1.00 96.31 91 ARG A C 1
ATOM 737 O O . ARG A 1 91 ? -5.993 -5.825 -5.715 1.00 96.31 91 ARG A O 1
ATOM 744 N N . LEU A 1 92 ? -5.704 -4.348 -4.029 1.00 95.06 92 LEU A N 1
ATOM 745 C CA . LEU A 1 92 ? -6.124 -5.205 -2.940 1.00 95.06 92 LEU A CA 1
ATOM 746 C C . LEU A 1 92 ? -7.351 -4.627 -2.242 1.00 95.06 92 LEU A C 1
ATOM 748 O O . LEU A 1 92 ? -7.384 -3.435 -1.939 1.00 95.06 92 LEU A O 1
ATOM 752 N N . GLY A 1 93 ? -8.298 -5.495 -1.921 1.00 90.00 93 GLY A N 1
ATOM 753 C CA . GLY A 1 93 ? -9.461 -5.198 -1.105 1.00 90.00 93 GLY A CA 1
ATOM 754 C C . GLY A 1 93 ? -9.321 -5.804 0.286 1.00 90.00 93 GLY A C 1
ATOM 755 O O . GLY A 1 93 ? -8.656 -6.828 0.489 1.00 90.00 93 GLY A O 1
ATOM 756 N N . ILE A 1 94 ? -9.963 -5.165 1.256 1.00 83.19 94 ILE A N 1
ATOM 757 C CA . ILE A 1 94 ? -10.204 -5.744 2.574 1.00 83.19 94 ILE A CA 1
ATOM 758 C C . ILE A 1 94 ? -11.680 -5.546 2.933 1.00 83.19 94 ILE A C 1
ATOM 760 O O . ILE A 1 94 ? -12.177 -4.415 2.951 1.00 83.19 94 ILE A O 1
ATOM 764 N N . GLU A 1 95 ? -12.364 -6.668 3.159 1.00 69.56 95 GLU A N 1
ATOM 765 C CA . GLU A 1 95 ? -13.782 -6.750 3.537 1.00 69.56 95 GLU A CA 1
ATOM 766 C C . GLU A 1 95 ? -13.973 -6.795 5.058 1.00 69.56 95 GLU A C 1
ATOM 768 O O . GLU A 1 95 ? -13.145 -7.430 5.757 1.00 69.56 95 GLU A O 1
#

Foldseek 3Di:
DQDKDKAAPDQVVLVVVLVCCPPPVCVPDAREREAEDEDPVQDDPPHDDQKDQCLVVDPNNVHGSIIIGHPPDDWDWDDWDQDPPRYIYTYTYDD

Sequence (95 aa):
MKYFLSTSLDREMGFYYLGGCDDPHEPSLIPVLIEIHLEKKICSSNCVKPFANITEQSYFAEAEKEVLFMVSTYFQVDDVRRGDEGTWHIRLGIE

Radius of gyration: 14.82 Å; chains: 1; bounding box: 43×27×35 Å